Protein AF-A0A7X7L9F7-F1 (afdb_monomer_lite)

Structure (mmCIF, N/CA/C/O backbone):
data_AF-A0A7X7L9F7-F1
#
_entry.id   AF-A0A7X7L9F7-F1
#
loop_
_atom_site.group_PDB
_atom_site.id
_atom_site.type_symbol
_atom_site.label_atom_id
_atom_site.label_alt_id
_atom_site.label_comp_id
_atom_site.label_asym_id
_atom_site.label_entity_id
_atom_site.label_seq_id
_atom_site.pdbx_PDB_ins_code
_atom_site.Cartn_x
_atom_site.Cartn_y
_atom_site.Cartn_z
_atom_site.occupancy
_atom_site.B_iso_or_equiv
_atom_site.auth_seq_id
_atom_site.auth_comp_id
_atom_site.auth_asym_id
_atom_site.auth_atom_id
_atom_site.pdbx_PDB_model_num
ATOM 1 N N . ALA A 1 1 ? -31.270 -2.662 28.619 1.00 69.62 1 ALA A N 1
ATOM 2 C CA . ALA A 1 1 ? -31.142 -3.846 27.743 1.00 69.62 1 ALA A CA 1
ATOM 3 C C . ALA A 1 1 ? -30.031 -3.596 26.724 1.00 69.62 1 ALA A C 1
ATOM 5 O O . ALA A 1 1 ? -30.004 -2.515 26.145 1.00 69.62 1 ALA A O 1
ATOM 6 N N . GLY A 1 2 ? -29.087 -4.528 26.558 1.00 84.88 2 GLY A N 1
ATOM 7 C CA . GLY A 1 2 ? -27.988 -4.400 25.590 1.00 84.88 2 GLY A CA 1
ATOM 8 C C . GLY A 1 2 ? -28.459 -4.679 24.161 1.00 84.88 2 GLY A C 1
ATOM 9 O O . GLY A 1 2 ? -29.294 -5.556 23.951 1.00 84.88 2 GLY A O 1
ATOM 10 N N . ARG A 1 3 ? -27.956 -3.924 23.177 1.00 86.69 3 ARG A N 1
ATOM 11 C CA . ARG A 1 3 ? -28.240 -4.182 21.756 1.00 86.69 3 ARG A CA 1
ATOM 12 C C . ARG A 1 3 ? -27.562 -5.486 21.312 1.00 86.69 3 ARG A C 1
ATOM 14 O O . ARG A 1 3 ? -26.441 -5.744 21.751 1.00 86.69 3 ARG A O 1
ATOM 21 N N . PRO A 1 4 ? -28.191 -6.276 20.425 1.00 89.38 4 PRO A N 1
ATOM 22 C CA . PRO A 1 4 ? -27.549 -7.459 19.870 1.00 89.38 4 PRO A CA 1
ATOM 23 C C . PRO A 1 4 ? -26.307 -7.061 19.051 1.00 89.38 4 PRO A C 1
ATOM 25 O O . PRO A 1 4 ? -26.329 -6.030 18.367 1.00 89.38 4 PRO A O 1
ATOM 28 N N . PRO A 1 5 ? -25.220 -7.852 19.100 1.00 89.12 5 PRO A N 1
ATOM 29 C CA . PRO A 1 5 ? -24.025 -7.587 18.312 1.00 89.12 5 PRO A CA 1
ATOM 30 C C . PRO A 1 5 ? -24.336 -7.684 16.814 1.00 89.12 5 PRO A C 1
ATOM 32 O O . PRO A 1 5 ? -25.046 -8.583 16.356 1.00 89.12 5 PRO A O 1
ATOM 35 N N . LYS A 1 6 ? -23.796 -6.747 16.031 1.00 92.44 6 LYS A N 1
ATOM 36 C CA . LYS A 1 6 ? -23.933 -6.749 14.571 1.00 92.44 6 LYS A CA 1
ATOM 37 C C . LYS A 1 6 ? -23.011 -7.816 13.977 1.00 92.44 6 LYS A C 1
ATOM 39 O O . LYS A 1 6 ? -21.846 -7.901 14.358 1.00 92.44 6 LYS A O 1
ATOM 44 N N . ARG A 1 7 ? -23.512 -8.600 13.015 1.00 92.31 7 ARG A N 1
ATOM 45 C CA . ARG A 1 7 ? -22.672 -9.532 12.248 1.00 92.31 7 ARG A CA 1
ATOM 46 C C . ARG A 1 7 ? -21.588 -8.763 11.492 1.00 92.31 7 ARG A C 1
ATOM 48 O O . ARG A 1 7 ? -21.874 -7.753 10.847 1.00 92.31 7 ARG A O 1
ATOM 55 N N . PHE A 1 8 ? -20.359 -9.258 11.572 1.00 93.62 8 PHE A N 1
ATOM 56 C CA . PHE A 1 8 ? -19.239 -8.752 10.793 1.00 93.62 8 PHE A CA 1
ATOM 57 C C . PHE A 1 8 ? -19.386 -9.198 9.333 1.00 93.62 8 PHE A C 1
ATOM 59 O O . PHE A 1 8 ? -19.592 -10.380 9.071 1.00 93.62 8 PHE A O 1
ATOM 66 N N . ASN A 1 9 ? -19.298 -8.252 8.400 1.00 92.25 9 ASN A N 1
ATOM 67 C CA . ASN A 1 9 ? -19.270 -8.516 6.965 1.00 92.25 9 ASN A CA 1
ATOM 68 C C . ASN A 1 9 ? -18.061 -7.769 6.382 1.00 92.25 9 ASN A C 1
ATOM 70 O O . ASN A 1 9 ? -18.153 -6.548 6.216 1.00 92.25 9 ASN A O 1
ATOM 74 N N . PRO A 1 10 ? -16.912 -8.438 6.180 1.00 89.38 10 PRO A N 1
ATOM 75 C CA . PRO A 1 10 ? -15.711 -7.777 5.692 1.00 89.38 10 PRO A CA 1
ATOM 76 C C . PRO A 1 10 ? -15.926 -7.287 4.260 1.00 89.38 10 PRO A C 1
ATOM 78 O O . PRO A 1 10 ? -16.383 -8.033 3.398 1.00 89.38 10 PRO A O 1
ATOM 81 N N . LEU A 1 11 ? -15.572 -6.029 4.012 1.00 90.81 11 LEU A N 1
ATOM 82 C CA . LEU A 1 11 ? -15.475 -5.491 2.663 1.00 90.81 11 LEU A CA 1
ATOM 83 C C . LEU A 1 11 ? -14.068 -5.777 2.132 1.00 90.81 11 LEU A C 1
ATOM 85 O O . LEU A 1 11 ? -13.098 -5.228 2.657 1.00 90.81 11 LEU A O 1
ATOM 89 N N . ASP A 1 12 ? -13.968 -6.622 1.109 1.00 89.19 12 ASP A N 1
ATOM 90 C CA . ASP A 1 12 ? -12.716 -6.844 0.389 1.00 89.19 12 ASP A CA 1
ATOM 91 C C . ASP A 1 12 ? -12.544 -5.773 -0.697 1.00 89.19 12 ASP A C 1
ATOM 93 O O . ASP A 1 12 ? -13.307 -5.706 -1.661 1.00 89.19 12 ASP A O 1
ATOM 97 N N . LEU A 1 13 ? -11.555 -4.899 -0.512 1.00 89.62 13 LEU A N 1
ATOM 98 C CA . LEU A 1 13 ? -11.195 -3.849 -1.470 1.00 89.62 13 LEU A CA 1
ATOM 99 C C . LEU A 1 13 ? -10.108 -4.310 -2.454 1.00 89.62 13 LEU A C 1
ATOM 101 O O . LEU A 1 13 ? -9.758 -3.566 -3.374 1.00 89.62 13 LEU A O 1
ATOM 105 N N . GLY A 1 14 ? -9.590 -5.526 -2.273 1.00 92.25 14 GLY A N 1
ATOM 106 C CA . GLY A 1 14 ? -8.479 -6.088 -3.016 1.00 92.25 14 GLY A CA 1
ATOM 107 C C . GLY A 1 14 ? -7.118 -5.861 -2.350 1.00 92.25 14 GLY A C 1
ATOM 108 O O . GLY A 1 14 ? -7.007 -5.550 -1.162 1.00 92.25 14 GLY A O 1
ATOM 109 N N . TYR A 1 15 ? -6.055 -6.046 -3.127 1.00 92.38 15 TYR A N 1
ATOM 110 C CA . TYR A 1 15 ? -4.672 -6.061 -2.669 1.00 92.38 15 TYR A CA 1
ATOM 111 C C . TYR A 1 15 ? -3.715 -5.466 -3.708 1.00 92.38 15 TYR A C 1
ATOM 113 O O . TYR A 1 15 ? -3.964 -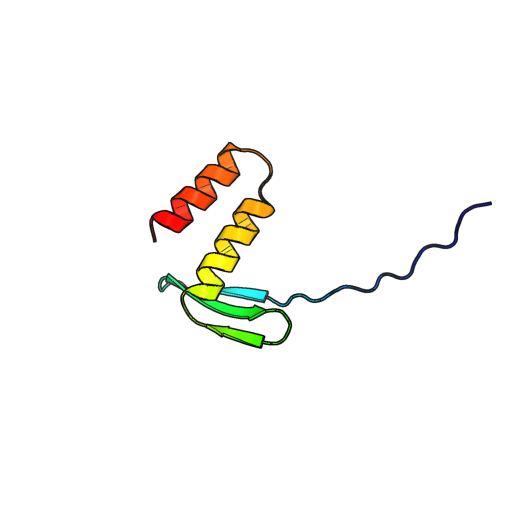5.492 -4.913 1.00 92.38 15 TYR A O 1
ATOM 121 N N . VAL A 1 16 ? -2.576 -4.965 -3.230 1.00 93.88 16 VAL A N 1
ATOM 122 C CA . VAL A 1 16 ? -1.472 -4.469 -4.059 1.00 93.88 16 VAL A CA 1
ATOM 123 C C . VAL A 1 16 ? -0.161 -5.050 -3.545 1.00 93.88 16 VAL A C 1
ATOM 125 O O . VAL A 1 16 ? 0.117 -4.983 -2.349 1.00 93.88 16 VAL A O 1
ATOM 128 N N . ILE A 1 17 ? 0.654 -5.578 -4.455 1.00 91.38 17 ILE A N 1
ATOM 129 C CA . ILE A 1 17 ? 1.964 -6.169 -4.191 1.00 91.38 17 ILE A CA 1
ATOM 130 C C . ILE A 1 17 ? 3.023 -5.332 -4.922 1.00 91.38 17 ILE A C 1
ATOM 132 O O . ILE A 1 17 ? 3.039 -5.324 -6.159 1.00 91.38 17 ILE A O 1
ATOM 136 N N . PRO A 1 18 ? 3.894 -4.609 -4.197 1.00 89.44 18 PRO A N 1
ATOM 137 C CA . PRO A 1 18 ? 5.036 -3.938 -4.798 1.00 89.44 18 PRO A CA 1
ATOM 138 C C . PRO A 1 18 ? 6.072 -4.950 -5.282 1.00 89.44 18 PRO A C 1
ATOM 140 O O . PRO A 1 18 ? 6.383 -5.927 -4.602 1.00 89.44 18 PRO A O 1
ATOM 143 N N . MET A 1 19 ? 6.614 -4.703 -6.470 1.00 89.19 19 MET A N 1
ATOM 144 C CA . MET A 1 19 ? 7.686 -5.486 -7.075 1.00 89.19 19 MET A CA 1
ATOM 145 C C . MET A 1 19 ? 8.996 -4.686 -7.031 1.00 89.19 19 MET A C 1
ATOM 147 O O . MET A 1 19 ? 8.997 -3.457 -7.077 1.00 89.19 19 MET A O 1
ATOM 151 N N . ALA A 1 20 ? 10.140 -5.376 -7.004 1.00 83.81 20 ALA A N 1
ATOM 152 C CA . ALA A 1 20 ? 11.471 -4.759 -6.896 1.00 83.81 20 ALA A CA 1
ATOM 153 C C . ALA A 1 20 ? 11.930 -3.962 -8.144 1.00 83.81 20 ALA A C 1
ATOM 155 O O . ALA A 1 20 ? 13.078 -3.542 -8.222 1.00 83.81 20 ALA A O 1
ATOM 156 N N . ASN A 1 21 ? 11.056 -3.764 -9.133 1.00 86.75 21 ASN A N 1
ATOM 157 C CA . ASN A 1 21 ? 11.336 -3.086 -10.404 1.00 86.75 21 ASN A CA 1
ATOM 158 C C . ASN A 1 21 ? 10.623 -1.723 -10.534 1.00 86.75 21 ASN A C 1
ATOM 160 O O . ASN A 1 21 ? 10.405 -1.251 -11.649 1.00 86.75 21 ASN A O 1
ATOM 164 N N . GLY A 1 22 ? 10.186 -1.132 -9.417 1.00 82.50 22 GLY A N 1
ATOM 165 C CA . GLY A 1 22 ? 9.453 0.142 -9.400 1.00 82.50 22 GLY A CA 1
ATOM 166 C C . GLY A 1 22 ? 7.988 0.040 -9.846 1.00 82.50 22 GLY A C 1
ATOM 167 O O . GLY A 1 22 ? 7.296 1.049 -9.976 1.00 82.50 22 GLY A O 1
ATOM 168 N N . ARG A 1 23 ? 7.477 -1.172 -10.078 1.00 90.19 23 ARG A N 1
ATOM 169 C CA . ARG A 1 23 ? 6.077 -1.426 -10.439 1.00 90.19 23 ARG A CA 1
ATOM 170 C C . ARG A 1 23 ? 5.382 -2.207 -9.334 1.00 90.19 23 ARG A C 1
ATOM 172 O O . ARG A 1 23 ? 6.028 -2.854 -8.517 1.00 90.19 23 ARG A O 1
ATOM 179 N N . SER A 1 24 ? 4.061 -2.230 -9.384 1.00 93.94 24 SER A N 1
ATOM 180 C CA . SER A 1 24 ? 3.245 -3.081 -8.522 1.00 93.94 24 SER A CA 1
ATOM 181 C C . SER A 1 24 ? 2.217 -3.854 -9.344 1.00 93.94 24 SER A C 1
ATOM 183 O O . SER A 1 24 ? 1.922 -3.515 -10.495 1.00 93.94 24 SER A O 1
ATOM 185 N N . CYS A 1 25 ? 1.671 -4.914 -8.763 1.00 94.12 25 CYS A N 1
ATOM 186 C CA . CYS A 1 25 ? 0.577 -5.695 -9.331 1.00 94.12 25 CYS A CA 1
ATOM 187 C C . CYS A 1 25 ? -0.471 -6.002 -8.260 1.00 94.12 25 CYS A C 1
ATOM 189 O O . CYS A 1 25 ? -0.186 -5.933 -7.066 1.00 94.12 25 CYS A O 1
ATOM 191 N N . GLY A 1 26 ? -1.694 -6.323 -8.667 1.00 93.12 26 GLY A N 1
ATOM 192 C CA . GLY A 1 26 ? -2.732 -6.741 -7.733 1.00 93.12 26 GLY A CA 1
ATOM 193 C C . GLY A 1 26 ? -4.131 -6.619 -8.308 1.00 93.12 26 GLY A C 1
ATOM 194 O O . GLY A 1 26 ? -4.307 -6.525 -9.522 1.00 93.12 26 GLY A O 1
ATOM 195 N N . ALA A 1 27 ? -5.113 -6.591 -7.417 1.00 94.81 27 ALA A N 1
ATOM 196 C CA . ALA A 1 27 ? -6.509 -6.373 -7.752 1.00 94.81 27 ALA A CA 1
ATOM 197 C C . ALA A 1 27 ? -7.069 -5.273 -6.853 1.00 94.81 27 ALA A C 1
ATOM 199 O O . ALA A 1 27 ? -6.885 -5.330 -5.645 1.00 94.81 27 ALA A O 1
ATOM 200 N N . ALA A 1 28 ? -7.756 -4.282 -7.410 1.00 91.06 28 ALA A N 1
ATOM 201 C CA . ALA A 1 28 ? -8.450 -3.253 -6.640 1.00 91.06 28 ALA A CA 1
ATOM 202 C C . ALA A 1 28 ? -9.918 -3.225 -7.054 1.00 91.06 28 ALA A C 1
ATOM 204 O O . ALA A 1 28 ? -10.216 -3.177 -8.245 1.00 91.06 28 ALA A O 1
ATOM 205 N N . MET A 1 29 ? -10.837 -3.273 -6.083 1.00 88.88 29 MET A N 1
ATOM 206 C CA . MET A 1 29 ? -12.288 -3.279 -6.335 1.00 88.88 29 MET A CA 1
ATOM 207 C C . MET A 1 29 ? -12.730 -4.368 -7.339 1.00 88.88 29 MET A C 1
ATOM 209 O O . MET A 1 29 ? -13.646 -4.161 -8.129 1.00 88.88 29 MET A O 1
ATOM 213 N N . GLY A 1 30 ? -12.045 -5.518 -7.346 1.00 89.12 30 GLY A N 1
ATOM 214 C CA . GLY A 1 30 ? -12.301 -6.621 -8.282 1.00 89.12 30 GLY A CA 1
ATOM 215 C C . GLY A 1 30 ? -11.665 -6.477 -9.673 1.00 89.12 30 GLY A C 1
ATOM 216 O O . GLY A 1 30 ? -11.874 -7.344 -10.517 1.00 89.12 30 GLY A O 1
ATOM 217 N N . VAL A 1 31 ? -10.876 -5.428 -9.928 1.00 92.75 31 VAL A N 1
ATOM 218 C CA . VAL A 1 31 ? -10.192 -5.192 -11.211 1.00 92.75 31 VAL A CA 1
ATOM 219 C C . VAL A 1 31 ? -8.695 -5.459 -11.079 1.00 92.75 31 VAL A C 1
ATOM 221 O O . VAL A 1 31 ? -8.038 -4.894 -10.205 1.00 92.75 31 VAL A O 1
ATOM 224 N N . ASN A 1 32 ? -8.141 -6.282 -11.973 1.00 94.81 32 ASN A N 1
ATOM 225 C CA . ASN A 1 32 ? -6.700 -6.534 -12.041 1.00 94.81 32 ASN A CA 1
ATOM 226 C C . ASN A 1 32 ? -5.950 -5.282 -12.512 1.00 94.81 32 ASN A C 1
ATOM 228 O O . ASN A 1 32 ? -6.282 -4.701 -13.545 1.00 94.81 32 ASN A O 1
ATOM 232 N N . ILE A 1 33 ? -4.911 -4.894 -11.777 1.00 94.50 33 ILE A N 1
ATOM 233 C CA . ILE A 1 33 ? -4.094 -3.710 -12.048 1.00 94.50 33 ILE A CA 1
ATOM 234 C C . ILE A 1 33 ? -2.604 -4.060 -12.051 1.00 94.50 33 ILE A C 1
ATOM 236 O O . ILE A 1 33 ? -2.127 -4.877 -11.262 1.00 94.50 33 ILE A O 1
ATOM 240 N N . TYR A 1 34 ? -1.851 -3.420 -12.946 1.00 94.06 34 TYR A N 1
ATOM 241 C CA . TYR A 1 34 ? -0.412 -3.622 -13.111 1.00 94.06 34 TYR A CA 1
ATOM 242 C C . TYR A 1 34 ? 0.279 -2.315 -13.511 1.00 94.06 34 TYR A C 1
ATOM 244 O O . TYR A 1 34 ? -0.284 -1.503 -14.245 1.00 94.06 34 TYR A O 1
ATOM 252 N N . GLY A 1 35 ? 1.522 -2.131 -13.065 1.00 91.88 35 GLY A N 1
ATOM 253 C CA . GLY A 1 35 ? 2.388 -1.028 -13.476 1.00 91.88 35 GLY A CA 1
ATOM 254 C C . GLY A 1 35 ? 2.562 0.019 -12.381 1.00 91.88 35 GLY A C 1
ATOM 255 O O . GLY A 1 35 ? 2.629 -0.319 -11.203 1.00 91.88 35 GLY A O 1
ATOM 256 N N . TRP A 1 36 ? 2.659 1.289 -12.774 1.00 89.31 36 TRP A N 1
ATOM 257 C CA . TRP A 1 36 ? 2.811 2.412 -11.846 1.00 89.31 36 TRP A CA 1
ATOM 258 C C . TRP A 1 36 ? 1.525 2.794 -11.074 1.00 89.31 36 TRP A C 1
ATOM 260 O O . TRP A 1 36 ? 1.662 3.227 -9.928 1.00 89.31 36 TRP A O 1
ATOM 270 N N . PRO A 1 37 ? 0.282 2.611 -11.591 1.00 89.81 37 PRO A N 1
ATOM 271 C CA . PRO A 1 37 ? -0.920 2.969 -10.830 1.00 89.81 37 PRO A CA 1
ATOM 272 C C . PRO A 1 37 ? -1.052 2.244 -9.476 1.00 89.81 37 PRO A C 1
ATOM 274 O O . PRO A 1 37 ? -1.269 2.919 -8.466 1.00 89.81 37 PRO A O 1
ATOM 277 N N . PRO A 1 3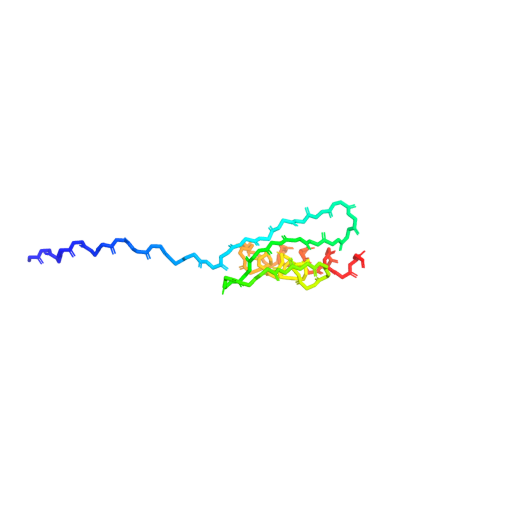8 ? -0.866 0.907 -9.378 1.00 90.94 38 PRO A N 1
ATOM 278 C CA . PRO A 1 38 ? -0.847 0.239 -8.078 1.00 90.94 38 PRO A CA 1
ATOM 279 C C . PRO A 1 38 ? 0.327 0.693 -7.195 1.00 90.94 38 PRO A C 1
ATOM 281 O O . PRO A 1 3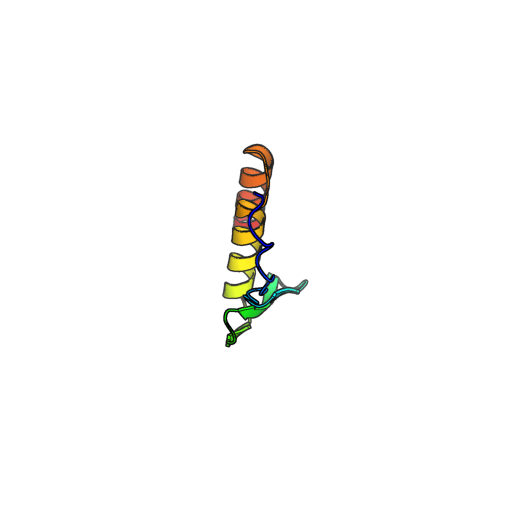8 ? 0.180 0.725 -5.977 1.00 90.94 38 PRO A O 1
ATOM 284 N N . THR A 1 39 ? 1.469 1.098 -7.762 1.00 89.81 39 THR A N 1
ATOM 285 C CA . THR A 1 39 ? 2.594 1.654 -6.987 1.00 89.81 39 THR A CA 1
ATOM 286 C C . THR A 1 39 ? 2.182 2.932 -6.260 1.00 89.81 39 THR A C 1
ATOM 288 O O . THR A 1 39 ? 2.380 3.050 -5.052 1.00 89.81 39 THR A O 1
ATOM 291 N N . VAL A 1 40 ? 1.524 3.858 -6.960 1.00 88.12 40 VAL A N 1
ATOM 292 C CA . VAL A 1 40 ? 1.002 5.093 -6.355 1.00 88.12 40 VAL A CA 1
ATOM 293 C C . VAL A 1 40 ? -0.042 4.781 -5.285 1.00 88.12 40 VAL A C 1
ATOM 295 O O . VAL A 1 40 ? 0.009 5.345 -4.192 1.00 88.12 40 VAL A O 1
ATOM 298 N N . LEU A 1 41 ? -0.948 3.835 -5.553 1.00 88.81 41 LEU A N 1
ATOM 299 C CA . LEU A 1 41 ? -1.954 3.408 -4.580 1.00 88.81 41 LEU A CA 1
ATOM 300 C C . LEU A 1 41 ? -1.319 2.828 -3.304 1.00 88.81 41 LEU A C 1
ATOM 302 O O . LEU A 1 41 ? -1.771 3.142 -2.203 1.00 88.81 41 LEU A O 1
ATOM 306 N N . HIS A 1 42 ? -0.256 2.028 -3.435 1.00 89.19 42 HIS A N 1
ATOM 307 C CA . HIS A 1 42 ? 0.491 1.477 -2.303 1.00 89.19 42 HIS A CA 1
ATOM 308 C C . HIS A 1 42 ? 1.072 2.581 -1.408 1.00 89.19 42 HIS A C 1
ATOM 310 O O . HIS A 1 42 ? 0.895 2.549 -0.184 1.00 89.19 42 HIS A O 1
ATOM 316 N N . TYR A 1 43 ? 1.712 3.588 -2.004 1.00 86.12 43 TYR A N 1
ATOM 317 C CA . TYR A 1 43 ? 2.278 4.708 -1.254 1.00 86.12 43 TYR A CA 1
ATOM 318 C C . TYR A 1 43 ? 1.202 5.605 -0.632 1.00 86.12 43 TYR A C 1
ATOM 320 O O . TYR A 1 43 ? 1.308 5.954 0.544 1.00 86.12 43 TYR A O 1
ATOM 328 N N . LEU A 1 44 ? 0.125 5.914 -1.359 1.00 86.94 44 LEU A N 1
ATOM 329 C CA . LEU A 1 44 ? -1.005 6.686 -0.829 1.00 86.94 44 LEU A CA 1
ATOM 330 C C . LEU A 1 44 ? -1.656 5.990 0.370 1.00 86.94 44 LEU A C 1
ATOM 332 O O . LEU A 1 44 ? -1.866 6.621 1.406 1.00 86.94 44 LEU A O 1
ATOM 336 N N . MET A 1 45 ? -1.929 4.686 0.266 1.00 86.38 45 MET A N 1
ATOM 337 C CA . MET A 1 45 ? -2.490 3.899 1.368 1.00 86.38 45 MET A CA 1
ATOM 338 C C . MET A 1 45 ? -1.544 3.857 2.569 1.00 86.38 45 MET A C 1
ATOM 340 O O . MET A 1 45 ? -1.989 4.008 3.708 1.00 86.38 45 MET A O 1
ATOM 344 N N . SER A 1 46 ? -0.239 3.722 2.331 1.00 85.38 46 SER A N 1
ATOM 345 C CA . SER A 1 46 ? 0.776 3.747 3.388 1.00 85.38 46 SER A CA 1
ATOM 346 C C . SER A 1 46 ? 0.835 5.107 4.092 1.00 85.38 46 SER A C 1
ATOM 348 O O . SER A 1 46 ? 0.897 5.162 5.321 1.00 85.38 46 SER A O 1
ATOM 350 N N . ALA A 1 47 ? 0.727 6.213 3.352 1.00 83.81 47 ALA A N 1
ATOM 351 C CA . ALA A 1 47 ? 0.693 7.568 3.905 1.00 83.81 47 ALA 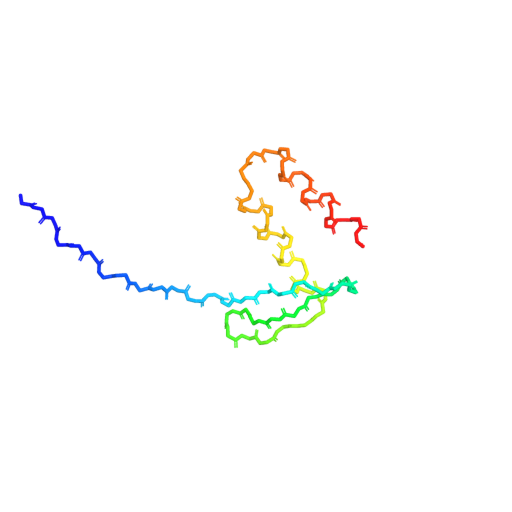A CA 1
ATOM 352 C C . ALA A 1 47 ? -0.631 7.877 4.628 1.00 83.81 47 ALA A C 1
ATOM 354 O O . ALA A 1 47 ? -0.654 8.643 5.596 1.00 83.81 47 ALA A O 1
ATOM 355 N N . TYR A 1 48 ? -1.739 7.289 4.172 1.00 85.44 48 TYR A N 1
ATOM 356 C CA . TYR A 1 48 ? -3.048 7.401 4.809 1.00 85.44 48 TYR A CA 1
ATOM 357 C C . TYR A 1 48 ? -3.116 6.626 6.133 1.00 85.44 48 TYR A C 1
ATOM 359 O O . TYR A 1 48 ? -3.638 7.158 7.109 1.00 85.44 48 TYR A O 1
ATOM 367 N N . ARG A 1 49 ? -2.557 5.406 6.190 1.00 84.06 49 ARG A N 1
ATOM 368 C CA . ARG A 1 49 ? -2.544 4.556 7.401 1.00 84.06 49 ARG A CA 1
ATOM 369 C C . ARG A 1 49 ? -1.451 4.899 8.408 1.00 84.06 49 ARG A C 1
ATOM 371 O O . ARG A 1 49 ? -1.534 4.460 9.554 1.00 84.06 49 ARG A O 1
ATOM 378 N N . SER A 1 50 ? -0.428 5.642 7.998 1.00 85.06 50 SER A N 1
ATOM 379 C CA . SER A 1 50 ? 0.650 6.064 8.892 1.00 85.06 50 SER A CA 1
ATOM 380 C C . SER A 1 50 ? 0.156 7.106 9.896 1.00 85.06 50 SER A C 1
ATOM 382 O O . SER A 1 50 ? -0.335 8.168 9.517 1.00 85.06 50 SER A O 1
ATOM 384 N N . TRP A 1 51 ? 0.334 6.825 11.187 1.00 80.06 51 TRP A N 1
ATOM 385 C CA . TRP A 1 51 ? 0.072 7.780 12.263 1.00 80.06 51 TRP A CA 1
ATOM 386 C C . TRP A 1 51 ? 1.279 8.709 12.451 1.00 80.06 51 TRP A C 1
ATOM 388 O O . TRP A 1 51 ? 2.421 8.250 12.519 1.00 80.06 51 TRP A O 1
ATOM 398 N N . GLY A 1 52 ? 1.022 10.017 12.544 1.00 78.50 52 GLY A N 1
ATOM 399 C CA . GLY A 1 52 ? 2.046 11.049 12.733 1.00 78.50 52 GLY A CA 1
ATOM 400 C C . GLY A 1 52 ? 2.545 11.696 11.433 1.00 78.50 52 GLY A C 1
ATOM 401 O O . GLY A 1 52 ? 2.808 11.039 10.425 1.00 78.50 52 GLY A O 1
ATOM 402 N N . VAL A 1 53 ? 2.716 13.021 11.476 1.00 76.25 53 VAL A N 1
ATOM 403 C CA . VAL A 1 53 ? 3.075 13.862 10.315 1.00 76.25 53 VAL A CA 1
ATOM 404 C C . VAL A 1 53 ? 4.434 13.475 9.719 1.00 76.25 53 VAL A C 1
ATOM 406 O O . VAL A 1 53 ? 4.598 13.472 8.503 1.00 76.25 53 VAL A O 1
ATOM 409 N N . ARG A 1 54 ? 5.395 13.070 10.558 1.00 78.69 54 ARG A N 1
ATOM 410 C CA . ARG A 1 54 ? 6.750 12.691 10.131 1.00 78.69 54 ARG A CA 1
ATOM 411 C C . ARG A 1 54 ? 6.775 11.412 9.281 1.00 78.69 54 ARG A C 1
ATOM 413 O O . ARG A 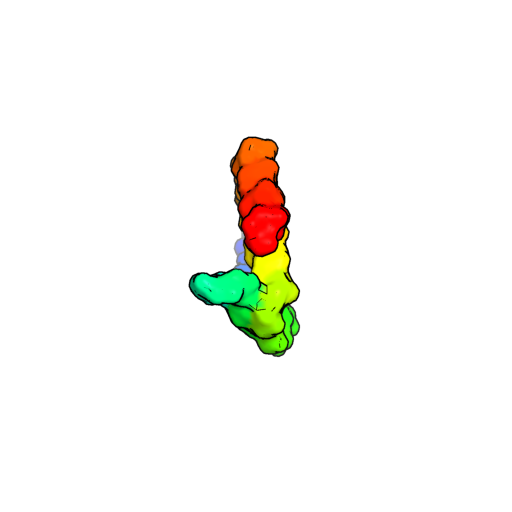1 54 ? 7.464 11.384 8.267 1.00 78.69 54 ARG A O 1
ATOM 420 N N . ASN A 1 55 ? 5.979 10.400 9.636 1.00 77.44 55 ASN A N 1
ATOM 421 C CA . ASN A 1 55 ? 5.843 9.185 8.823 1.00 77.44 55 ASN A CA 1
ATOM 422 C C . ASN A 1 55 ? 5.118 9.478 7.508 1.00 77.44 55 ASN A C 1
ATOM 424 O O . ASN A 1 55 ? 5.531 9.000 6.457 1.00 77.44 55 ASN A O 1
ATOM 428 N N . ARG A 1 56 ? 4.084 10.326 7.547 1.00 77.12 56 ARG A N 1
ATOM 429 C CA . ARG A 1 56 ? 3.3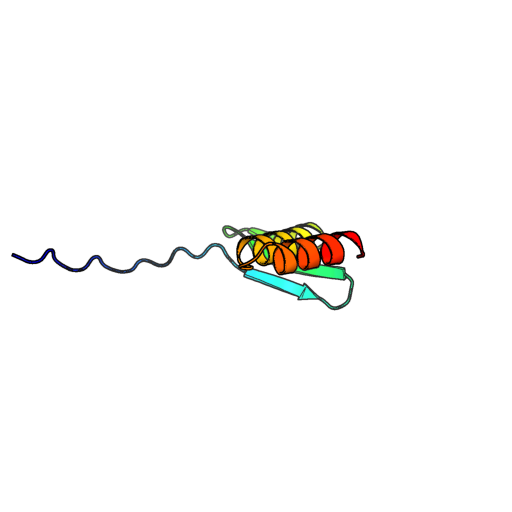52 10.732 6.344 1.00 77.12 56 ARG A CA 1
ATOM 430 C C . ARG A 1 56 ? 4.259 11.449 5.337 1.00 77.12 56 ARG A C 1
ATOM 432 O O . ARG A 1 56 ? 4.227 11.112 4.158 1.00 77.12 56 ARG A O 1
ATOM 439 N N . LEU A 1 57 ? 5.100 12.376 5.802 1.00 79.38 57 LEU A N 1
ATOM 440 C CA . LEU A 1 57 ? 6.081 13.066 4.957 1.00 79.38 57 LEU A CA 1
ATOM 441 C C . LEU A 1 57 ? 7.150 12.113 4.407 1.00 79.38 57 LEU A C 1
ATOM 443 O O . LEU A 1 57 ? 7.504 12.228 3.239 1.00 79.38 57 LEU A O 1
ATOM 447 N N . GLY A 1 58 ? 7.621 11.148 5.206 1.00 79.44 58 GLY A N 1
ATOM 448 C CA . GLY A 1 58 ? 8.578 10.135 4.749 1.00 79.44 58 GLY A CA 1
ATOM 449 C C . GLY A 1 58 ? 8.025 9.252 3.628 1.00 79.44 58 GLY A C 1
ATOM 450 O O . GLY A 1 58 ? 8.716 9.011 2.643 1.00 79.44 58 GLY A O 1
ATOM 451 N N . VAL A 1 59 ? 6.761 8.830 3.731 1.00 79.31 59 VAL A N 1
ATOM 452 C CA . VAL A 1 59 ? 6.102 8.035 2.681 1.00 79.31 59 VAL A CA 1
ATOM 453 C C . VAL A 1 59 ? 5.881 8.859 1.411 1.00 79.31 59 VAL A C 1
ATOM 455 O O . VAL A 1 59 ? 6.133 8.360 0.318 1.00 79.31 59 VAL A O 1
ATOM 458 N N . ILE A 1 60 ? 5.468 10.126 1.541 1.00 77.69 60 ILE A N 1
ATOM 459 C CA . ILE A 1 60 ? 5.307 11.032 0.392 1.00 77.69 60 ILE A CA 1
ATOM 460 C C . ILE A 1 60 ? 6.656 11.263 -0.304 1.00 77.69 60 ILE A C 1
ATOM 462 O O . ILE A 1 60 ? 6.749 11.120 -1.520 1.00 77.69 60 ILE A O 1
ATOM 466 N N . ALA A 1 61 ? 7.715 11.557 0.453 1.00 78.31 61 ALA A N 1
ATOM 467 C CA . ALA A 1 61 ? 9.054 11.747 -0.100 1.00 78.31 61 ALA A CA 1
ATOM 468 C C . ALA A 1 61 ? 9.569 10.481 -0.806 1.00 78.31 61 ALA A C 1
ATOM 470 O O . ALA A 1 61 ? 10.064 10.569 -1.924 1.00 78.31 61 ALA A O 1
ATOM 471 N N . ALA A 1 62 ? 9.384 9.302 -0.203 1.00 73.00 62 ALA A N 1
ATOM 472 C CA . ALA A 1 62 ? 9.761 8.027 -0.813 1.00 73.00 62 ALA A CA 1
ATOM 473 C C . ALA A 1 62 ? 8.996 7.750 -2.119 1.00 73.00 62 ALA A C 1
ATOM 475 O O . ALA A 1 62 ? 9.566 7.203 -3.055 1.00 73.00 62 ALA A O 1
ATOM 476 N N . SER A 1 63 ? 7.730 8.166 -2.205 1.00 69.12 63 SER A N 1
ATOM 477 C CA . SER A 1 63 ? 6.925 8.018 -3.422 1.00 69.12 63 SER A CA 1
ATOM 478 C C . SER A 1 63 ? 7.283 8.994 -4.550 1.00 69.12 63 SER A C 1
ATOM 480 O O . SER A 1 63 ? 6.945 8.729 -5.697 1.00 69.12 63 SER A O 1
ATOM 482 N N . LEU A 1 64 ? 7.970 10.100 -4.237 1.00 67.44 64 LEU A N 1
ATOM 483 C CA . LEU A 1 64 ? 8.464 11.087 -5.208 1.00 67.44 64 LEU A CA 1
ATOM 484 C C . LEU A 1 64 ? 9.913 10.826 -5.654 1.00 67.44 64 LEU A C 1
ATOM 486 O O . LEU A 1 64 ? 10.362 11.430 -6.621 1.00 67.44 64 LEU A O 1
ATOM 490 N N . ALA A 1 65 ? 10.645 9.970 -4.937 1.00 65.06 65 ALA A N 1
ATOM 491 C CA . ALA A 1 65 ? 12.040 9.627 -5.218 1.00 65.06 65 ALA A CA 1
ATOM 492 C C . ALA A 1 65 ? 12.208 8.369 -6.097 1.00 65.06 65 ALA A C 1
ATOM 494 O O . ALA A 1 65 ? 13.343 7.959 -6.342 1.00 65.06 65 ALA A O 1
ATOM 495 N N . GLY A 1 66 ? 11.096 7.741 -6.500 1.00 55.81 66 GLY A N 1
ATOM 496 C CA . GLY A 1 66 ? 11.058 6.572 -7.387 1.00 55.81 66 GLY A CA 1
ATOM 497 C C . GLY A 1 66 ? 11.206 6.917 -8.861 1.00 55.81 66 GLY A C 1
ATOM 498 O O . GLY A 1 66 ? 10.749 8.009 -9.262 1.00 55.81 66 GLY A O 1
#

Foldseek 3Di:
DDDDDDDDDDDDQWDWADDPPCKIWIAGNNRTDIGNVSVVVVLVVQLVPDPDPVSNVVSVVVSVVD

Radius of gyration: 16.24 Å; chains: 1; bounding box: 43×23×41 Å

Sequence (66 aa):
AGRPPKRFNPLDLGYVIPMANGRSCGAAMGVNIYGWPPTVLHYLMSAYRSWGVRNRLGVIAASLAG

Secondary structure (DSSP, 8-state):
-PPPPPPP-----EEEEE-TTS-EEEEETTEEEEEHHHHHHHHHHHHHH--SHHHHHHHHHHHH--

pLDDT: mean 85.7, std 8.02, range [55.81, 94.81]